Protein AF-A0A2M9N6S7-F1 (afdb_monomer)

Secondary structure (DSSP, 8-state):
-EETTEEBSS-HHHHHHHHHT--EEEEEEETTSEETTEEPP-TT--TT-EEEEEEETTEEEEESS-TTSSS-PPB-TTTHHHHHHHHHHHHHHHHHHHHHBPPHHHHHHHHHHHHHHHHHHHHHHHHHHHHHHHHHHHHHHHHHHTT--

Mean predicted aligned error: 9.8 Å

Nearest PDB structures (foldseek):
  3htx-assembly2_D  TM=2.808E-01  e=4.257E-01  Arabidopsis thaliana
  3htx-assembly1_A  TM=2.742E-01  e=2.782E+00  Arabidopsis thaliana
  5g25-assembly1_A  TM=3.037E-01  e=4.050E+00  Thermus thermophilus HB8

Radius of gyration: 32.48 Å; Cα contacts (8 Å, |Δi|>4): 143; chains: 1; bounding box: 64×30×97 Å

Foldseek 3Di:
DDDPRFDWQDDPVVLVVVLVPKDKDKDKAQLVDDDPNDRDDQPQPDNQAIWMWIDTHPDIDIGNAQPPDPDRHGDGPVCVVVSRVVVNVVVSVVVRCVVITDDVVNVVVVVVVVVVVVVVVVVVVVVVVVVVVVVVVVVVVVCVVVVVD

Structure (mmCIF, N/CA/C/O backbone):
data_AF-A0A2M9N6S7-F1
#
_entry.id   AF-A0A2M9N6S7-F1
#
loop_
_atom_site.group_PDB
_atom_site.id
_atom_site.type_symbol
_atom_site.label_atom_id
_atom_site.label_alt_id
_atom_site.label_comp_id
_atom_site.label_asym_id
_atom_site.label_entity_id
_atom_site.label_seq_id
_atom_site.pdbx_PDB_ins_code
_atom_site.Cartn_x
_atom_site.Cartn_y
_atom_site.Cartn_z
_atom_site.occupancy
_atom_site.B_iso_or_equiv
_atom_site.auth_seq_id
_atom_site.auth_comp_id
_atom_site.auth_asym_id
_atom_site.auth_atom_id
_atom_site.pdbx_PDB_model_num
ATOM 1 N N . MET A 1 1 ? -1.965 -3.054 16.769 1.00 86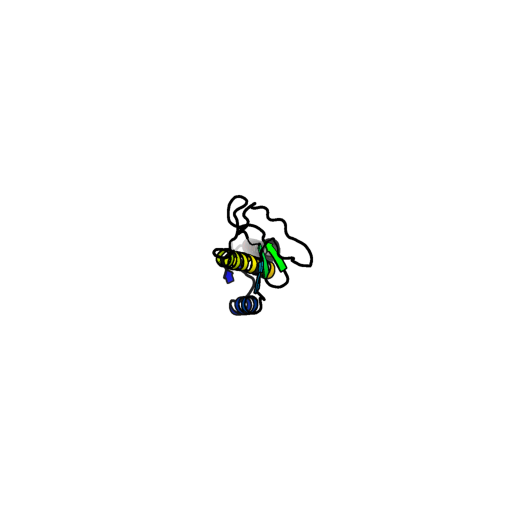.56 1 MET A N 1
ATOM 2 C CA . MET A 1 1 ? -0.508 -2.752 16.783 1.00 86.56 1 MET A CA 1
ATOM 3 C C . MET A 1 1 ? -0.254 -1.442 16.043 1.00 86.56 1 MET A C 1
ATOM 5 O O . MET A 1 1 ? -1.148 -1.017 15.325 1.00 86.56 1 MET A O 1
ATOM 9 N N . GLU A 1 2 ? 0.910 -0.803 16.180 1.00 88.00 2 GLU A N 1
ATOM 10 C CA . GLU A 1 2 ? 1.254 0.394 15.390 1.00 88.00 2 GLU A CA 1
ATOM 11 C C . GLU A 1 2 ? 2.227 0.031 14.258 1.00 88.00 2 GLU A C 1
ATOM 13 O O . GLU A 1 2 ? 3.223 -0.650 14.489 1.00 88.00 2 GLU A O 1
ATOM 18 N N . TYR A 1 3 ? 1.946 0.487 13.036 1.00 88.44 3 TYR A N 1
ATOM 19 C CA . TYR A 1 3 ? 2.795 0.295 11.861 1.00 88.44 3 TYR A CA 1
ATOM 20 C C . TYR A 1 3 ? 2.922 1.612 11.094 1.00 88.44 3 TYR A C 1
ATOM 22 O O . TYR A 1 3 ? 1.920 2.179 10.656 1.00 88.44 3 TYR A O 1
ATOM 30 N N . LYS A 1 4 ? 4.156 2.120 10.957 1.00 88.12 4 LYS A N 1
ATOM 31 C CA . LYS A 1 4 ? 4.480 3.383 10.258 1.00 88.12 4 LYS A CA 1
ATOM 32 C C . LYS A 1 4 ? 3.550 4.553 10.649 1.00 88.12 4 LYS A C 1
ATOM 34 O O . LYS A 1 4 ? 3.099 5.318 9.799 1.00 88.12 4 LYS A O 1
ATOM 39 N N . GLY A 1 5 ? 3.259 4.690 11.947 1.00 85.88 5 GLY A N 1
ATOM 40 C CA . GLY A 1 5 ? 2.434 5.775 12.491 1.00 85.88 5 GLY A CA 1
ATOM 41 C C . GLY A 1 5 ? 0.920 5.590 12.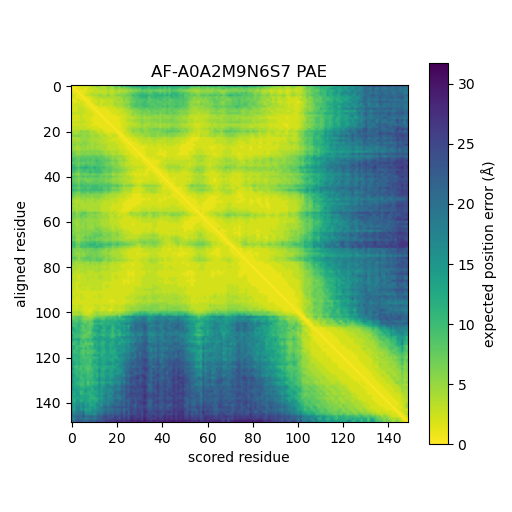341 1.00 85.88 5 GLY A C 1
ATOM 42 O O . GLY A 1 5 ? 0.177 6.556 12.514 1.00 85.88 5 GLY A O 1
ATOM 43 N N . ARG A 1 6 ? 0.440 4.386 11.993 1.00 85.62 6 ARG A N 1
ATOM 44 C CA . ARG A 1 6 ? -0.992 4.049 11.941 1.00 85.62 6 ARG A CA 1
ATOM 45 C C . ARG A 1 6 ? -1.311 2.832 12.795 1.00 85.62 6 ARG A C 1
ATOM 47 O O . ARG A 1 6 ? -0.535 1.880 12.852 1.00 85.62 6 ARG A O 1
ATOM 54 N N . GLU A 1 7 ? -2.478 2.857 13.427 1.00 88.88 7 GLU A N 1
ATOM 55 C CA . GLU A 1 7 ? -2.983 1.719 14.188 1.00 88.88 7 GLU A CA 1
ATOM 56 C C . GLU A 1 7 ? -3.590 0.669 13.245 1.00 88.88 7 GLU A C 1
ATOM 58 O O . GLU A 1 7 ? -4.419 0.987 12.387 1.00 88.88 7 GLU A O 1
ATOM 63 N N . LEU A 1 8 ? -3.152 -0.582 13.402 1.00 90.81 8 LEU A N 1
ATOM 64 C CA . LEU A 1 8 ? -3.612 -1.745 12.647 1.00 90.81 8 LEU A CA 1
ATOM 65 C C . LEU A 1 8 ? -4.393 -2.727 13.530 1.00 90.81 8 LEU A C 1
ATOM 67 O O . LEU A 1 8 ? -3.996 -3.007 14.671 1.00 90.81 8 LEU A O 1
ATOM 71 N N . ILE A 1 9 ? -5.444 -3.311 12.951 1.00 90.62 9 ILE A N 1
ATOM 72 C CA . ILE A 1 9 ? -6.315 -4.352 13.513 1.00 90.62 9 ILE A CA 1
ATOM 73 C C . ILE A 1 9 ? -5.783 -5.748 13.135 1.00 90.62 9 ILE A C 1
ATOM 75 O O . ILE A 1 9 ? -6.454 -6.537 12.473 1.00 90.62 9 ILE A O 1
ATOM 79 N N . CYS A 1 10 ? -4.545 -6.047 13.519 1.00 90.06 10 CYS A N 1
ATOM 80 C CA . CYS A 1 10 ? -3.939 -7.375 13.381 1.00 90.06 10 CYS A CA 1
ATOM 81 C C . CYS A 1 10 ? -2.826 -7.573 14.419 1.00 90.06 10 CYS A C 1
ATOM 83 O O . CYS A 1 10 ? -2.386 -6.606 15.061 1.00 90.06 10 CYS A O 1
ATOM 85 N N . THR A 1 11 ? -2.375 -8.818 14.592 1.00 92.31 11 THR A N 1
ATOM 86 C CA . THR A 1 11 ? -1.136 -9.124 15.328 1.00 92.31 11 THR A CA 1
ATOM 87 C C . THR A 1 11 ? 0.100 -8.957 14.438 1.00 92.31 11 THR A C 1
ATOM 89 O O . THR A 1 11 ? -0.006 -8.826 13.216 1.00 92.31 11 THR A O 1
ATOM 92 N N . GLU A 1 12 ? 1.289 -8.958 15.048 1.00 91.50 12 GLU A N 1
ATOM 93 C CA . GLU A 1 12 ? 2.557 -8.897 14.307 1.00 91.50 12 GLU A CA 1
ATOM 94 C C . GLU A 1 12 ? 2.750 -10.138 13.425 1.00 91.50 12 GLU A C 1
ATOM 96 O O . GLU A 1 12 ? 3.190 -10.024 12.282 1.00 91.50 12 GLU A O 1
ATOM 101 N N . GLU A 1 13 ? 2.360 -11.318 13.913 1.00 93.06 13 GLU A N 1
ATOM 102 C CA . GLU A 1 13 ? 2.450 -12.567 13.157 1.00 93.06 13 GLU A CA 1
ATOM 103 C C . GLU A 1 13 ? 1.507 -12.573 11.950 1.00 93.06 13 GLU A C 1
ATOM 105 O O . GLU A 1 13 ? 1.895 -13.021 10.872 1.00 93.06 13 GLU A O 1
ATOM 110 N N . GLU A 1 14 ? 0.284 -12.059 12.105 1.00 91.56 14 GLU A N 1
ATOM 111 C CA . GLU A 1 14 ? -0.682 -11.935 11.007 1.00 91.56 14 GLU A CA 1
ATOM 112 C C . GLU A 1 14 ? -0.198 -10.954 9.935 1.00 91.56 14 GLU A C 1
ATOM 114 O O . GLU A 1 14 ? -0.339 -11.221 8.738 1.00 91.56 14 GLU A O 1
ATOM 119 N N . LEU A 1 15 ? 0.404 -9.837 10.356 1.00 92.62 15 LEU A N 1
ATOM 120 C CA . LEU A 1 15 ? 0.998 -8.869 9.441 1.00 92.62 15 LEU A CA 1
ATOM 121 C C . LEU A 1 15 ? 2.164 -9.490 8.668 1.00 92.62 15 LEU A C 1
ATOM 123 O O . LEU A 1 15 ? 2.222 -9.361 7.446 1.00 92.62 15 LEU A O 1
ATOM 127 N N . GLN A 1 16 ? 3.062 -10.197 9.357 1.00 92.31 16 GLN A N 1
ATOM 128 C CA . GLN A 1 16 ? 4.208 -10.839 8.719 1.00 92.31 16 GLN A CA 1
ATOM 129 C C . GLN A 1 16 ? 3.762 -11.907 7.717 1.00 92.31 16 GLN A C 1
ATOM 131 O O . GLN A 1 16 ? 4.218 -11.903 6.579 1.00 92.31 16 GLN A O 1
ATOM 136 N N . GLN A 1 17 ? 2.807 -12.764 8.091 1.00 93.62 17 GLN A N 1
ATOM 137 C CA . GLN A 1 17 ? 2.239 -13.761 7.176 1.00 93.62 17 GLN A CA 1
ATOM 138 C C . GLN A 1 17 ? 1.600 -13.118 5.942 1.00 93.62 17 GLN A C 1
ATOM 140 O O . GLN A 1 17 ? 1.672 -13.673 4.845 1.00 93.62 17 GLN A O 1
ATOM 145 N N . PHE A 1 18 ? 0.964 -11.957 6.109 1.00 92.50 18 PHE A N 1
ATOM 146 C CA . PHE A 1 18 ? 0.381 -11.229 4.993 1.00 92.50 18 PHE A CA 1
ATOM 147 C C . PHE A 1 18 ? 1.441 -10.672 4.039 1.00 92.50 18 PHE A C 1
ATOM 149 O O . PHE A 1 18 ? 1.284 -10.812 2.827 1.00 92.50 18 PHE A O 1
ATOM 156 N N . ILE A 1 19 ? 2.507 -10.077 4.578 1.00 90.94 19 ILE A N 1
ATOM 157 C CA . ILE A 1 19 ? 3.630 -9.552 3.792 1.00 90.94 19 ILE A CA 1
ATOM 158 C C . ILE A 1 19 ? 4.352 -10.693 3.066 1.00 90.94 19 ILE A C 1
ATOM 160 O O . ILE A 1 19 ? 4.572 -10.601 1.862 1.00 90.94 19 ILE A O 1
ATOM 164 N N . ASP A 1 20 ? 4.642 -11.795 3.759 1.00 90.38 20 ASP A N 1
ATOM 165 C CA . ASP A 1 20 ? 5.323 -12.964 3.184 1.00 90.38 20 ASP A CA 1
ATOM 166 C C . ASP A 1 20 ? 4.483 -13.654 2.097 1.00 90.38 20 ASP A C 1
ATOM 168 O O . ASP A 1 20 ? 5.018 -14.244 1.158 1.00 90.38 20 ASP A O 1
ATOM 172 N N . GLY A 1 21 ? 3.154 -13.588 2.214 1.00 89.62 21 GLY A N 1
ATOM 173 C CA . GLY A 1 21 ? 2.221 -14.091 1.208 1.00 89.62 21 GLY A CA 1
ATOM 174 C C . GLY A 1 21 ? 2.022 -13.154 0.012 1.00 89.62 21 GLY A C 1
ATOM 175 O O . GLY A 1 21 ? 1.386 -13.546 -0.971 1.00 89.62 21 GLY A O 1
ATOM 176 N N . LEU A 1 22 ? 2.531 -11.922 0.073 1.00 91.62 22 LEU A N 1
ATOM 177 C CA . LEU A 1 22 ? 2.336 -10.926 -0.968 1.00 91.62 22 LEU A CA 1
ATOM 178 C C . LEU A 1 22 ? 3.247 -11.231 -2.162 1.00 91.62 22 LEU A C 1
ATOM 180 O O . LEU A 1 22 ? 4.472 -11.206 -2.074 1.00 91.62 22 LEU A O 1
ATOM 184 N N . THR A 1 23 ? 2.652 -11.510 -3.319 1.00 92.50 23 THR A N 1
ATOM 185 C CA . THR A 1 23 ? 3.435 -11.722 -4.540 1.00 92.50 23 THR A CA 1
ATOM 186 C C . THR A 1 23 ? 3.899 -10.376 -5.090 1.00 92.50 23 THR A C 1
ATOM 188 O O . THR A 1 23 ? 3.069 -9.566 -5.503 1.00 92.50 23 THR A O 1
ATOM 191 N N . ILE A 1 24 ? 5.213 -10.151 -5.129 1.00 92.75 24 ILE A N 1
ATOM 192 C CA . ILE A 1 24 ? 5.826 -8.982 -5.768 1.00 92.75 24 ILE A CA 1
ATOM 193 C C . ILE A 1 24 ? 6.598 -9.457 -6.998 1.00 92.75 24 ILE A C 1
ATOM 195 O O . ILE A 1 24 ? 7.515 -10.269 -6.895 1.00 92.75 24 ILE A O 1
ATOM 199 N N . MET A 1 25 ? 6.218 -8.968 -8.175 1.00 94.81 25 MET A N 1
ATOM 200 C CA . MET A 1 25 ? 6.906 -9.264 -9.434 1.00 94.81 25 MET A CA 1
ATOM 201 C C . MET A 1 25 ? 7.182 -7.975 -10.181 1.00 94.81 25 MET A C 1
ATOM 203 O O . MET A 1 25 ? 6.335 -7.089 -10.227 1.00 94.81 25 MET A O 1
ATOM 207 N N . HIS A 1 26 ? 8.337 -7.878 -10.826 1.00 95.62 26 HIS A N 1
ATOM 208 C CA . HIS A 1 26 ? 8.651 -6.723 -11.648 1.00 95.62 26 HIS A CA 1
ATOM 209 C C . HIS A 1 26 ? 9.375 -7.125 -12.926 1.00 95.62 26 HIS A C 1
ATOM 211 O O . HIS A 1 26 ? 10.075 -8.136 -12.985 1.00 95.62 26 HIS A O 1
ATOM 217 N N . GLN A 1 27 ? 9.218 -6.306 -13.960 1.00 95.50 27 GLN A N 1
ATOM 218 C CA . GLN A 1 27 ? 9.939 -6.467 -15.212 1.00 95.50 27 GLN A CA 1
ATOM 219 C C . GLN A 1 27 ? 10.229 -5.110 -15.844 1.00 95.50 27 GLN A C 1
ATOM 221 O O . GLN A 1 27 ? 9.359 -4.243 -15.906 1.00 95.50 27 GLN A O 1
ATOM 226 N N . VAL A 1 28 ? 11.461 -4.940 -16.321 1.00 96.38 28 VAL A N 1
ATOM 227 C CA . VAL A 1 28 ? 11.938 -3.721 -16.983 1.00 96.38 28 VAL A CA 1
ATOM 228 C C . VAL A 1 28 ? 11.956 -3.945 -18.489 1.00 96.38 28 VAL A C 1
ATOM 230 O O . VAL A 1 28 ? 12.387 -4.995 -18.963 1.00 96.38 28 VAL A O 1
ATOM 233 N N . TYR A 1 29 ? 11.505 -2.947 -19.237 1.00 96.25 29 TYR A N 1
ATOM 234 C CA . TYR A 1 29 ? 11.343 -2.995 -20.682 1.00 96.25 29 TYR A CA 1
ATOM 235 C C . TYR A 1 29 ? 11.937 -1.756 -21.344 1.00 96.25 29 TYR A C 1
ATOM 237 O O . TYR A 1 29 ? 11.997 -0.669 -20.757 1.00 96.25 29 TYR A O 1
ATOM 245 N N . LYS A 1 30 ? 12.329 -1.893 -22.610 1.00 96.56 30 LYS A N 1
ATOM 246 C CA . LYS A 1 30 ? 12.592 -0.745 -23.482 1.00 96.56 30 LYS A CA 1
ATOM 247 C C . LYS A 1 30 ? 11.277 -0.250 -24.065 1.00 96.56 30 LYS A C 1
ATOM 249 O O . LYS A 1 30 ? 10.395 -1.044 -24.356 1.00 96.56 30 LYS A O 1
ATOM 254 N N . PHE A 1 31 ? 11.171 1.043 -24.367 1.00 95.94 31 PHE A N 1
ATOM 255 C CA . PHE A 1 31 ? 10.000 1.580 -25.084 1.00 95.94 31 PHE A CA 1
ATOM 256 C C . PHE A 1 31 ? 9.841 1.052 -26.522 1.00 95.94 31 PHE A C 1
ATOM 258 O O . PHE A 1 31 ? 8.797 1.235 -27.142 1.00 95.94 31 PHE A O 1
ATOM 265 N N . THR A 1 32 ? 10.861 0.378 -27.055 1.00 94.81 32 THR A N 1
ATOM 266 C CA . THR A 1 32 ? 10.786 -0.383 -28.309 1.00 94.81 32 THR A CA 1
ATOM 267 C C . THR A 1 32 ? 10.137 -1.756 -28.146 1.00 94.81 32 THR A C 1
ATOM 269 O O . THR A 1 32 ? 9.809 -2.388 -29.148 1.00 94.81 32 THR A O 1
ATOM 272 N N . ASP A 1 33 ? 9.970 -2.238 -26.915 1.00 94.31 33 ASP A N 1
ATOM 273 C CA . ASP A 1 33 ? 9.353 -3.524 -26.623 1.00 94.31 33 ASP A CA 1
ATOM 274 C C . ASP A 1 33 ? 7.834 -3.357 -26.506 1.00 94.31 33 ASP A C 1
ATOM 276 O O . ASP A 1 33 ? 7.314 -2.284 -26.190 1.00 94.31 33 ASP A O 1
ATOM 280 N N . LYS A 1 34 ? 7.098 -4.435 -26.790 1.00 91.94 34 LYS A N 1
ATOM 281 C CA . LYS A 1 34 ? 5.645 -4.457 -26.611 1.00 91.94 34 LYS A CA 1
ATOM 282 C C . LYS A 1 34 ? 5.297 -5.003 -25.237 1.00 91.94 34 LYS A C 1
ATOM 284 O O . LYS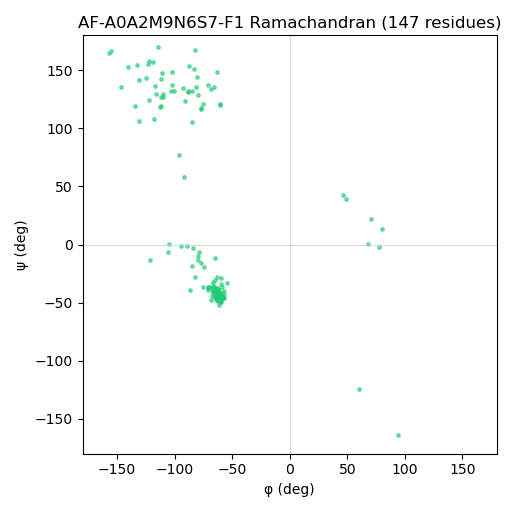 A 1 34 ? 5.761 -6.078 -24.869 1.00 91.94 34 LYS A O 1
ATOM 289 N N . PHE A 1 35 ? 4.371 -4.339 -24.558 1.00 92.31 35 PHE A N 1
ATOM 290 C CA . PHE A 1 35 ? 3.680 -4.879 -23.394 1.00 92.31 35 PHE A CA 1
ATOM 291 C C . PHE A 1 35 ? 2.221 -5.150 -23.760 1.00 92.31 35 PHE A C 1
ATOM 293 O O . PHE A 1 35 ? 1.548 -4.289 -24.325 1.00 92.31 35 PHE A O 1
ATOM 300 N N . ASN A 1 36 ? 1.740 -6.374 -23.520 1.00 91.12 36 ASN A N 1
ATOM 301 C CA . ASN A 1 36 ? 0.401 -6.821 -23.931 1.00 91.12 36 ASN A CA 1
ATOM 302 C C . ASN A 1 36 ? 0.067 -6.514 -25.407 1.00 91.12 36 ASN A C 1
ATOM 304 O O . ASN A 1 36 ? -1.044 -6.126 -25.758 1.00 91.12 36 ASN A O 1
ATOM 308 N N . GLY A 1 37 ? 1.060 -6.669 -26.289 1.00 92.69 37 GLY A N 1
ATOM 309 C CA . GLY A 1 37 ? 0.917 -6.439 -27.730 1.00 92.69 37 GLY A CA 1
ATOM 310 C C . GLY A 1 37 ? 0.924 -4.968 -28.167 1.00 92.69 37 GLY A C 1
ATOM 311 O O . GLY A 1 37 ? 0.895 -4.712 -29.374 1.00 92.69 37 GLY A O 1
ATOM 312 N N . GLN A 1 38 ? 1.019 -4.018 -27.234 1.00 93.69 38 GLN A N 1
ATOM 313 C CA . GLN A 1 38 ? 1.022 -2.581 -27.503 1.00 93.69 38 GLN A CA 1
ATOM 314 C C . GLN A 1 38 ? 2.391 -1.954 -27.230 1.00 93.69 38 GLN A C 1
ATOM 316 O O . GLN A 1 38 ? 3.126 -2.394 -26.349 1.00 93.69 38 GLN A O 1
ATOM 321 N N . PHE A 1 39 ? 2.728 -0.919 -27.999 1.00 93.62 39 PHE A N 1
ATOM 322 C CA . PHE A 1 39 ? 3.886 -0.079 -27.711 1.00 93.62 39 PHE A CA 1
ATOM 323 C C . PHE A 1 39 ? 3.517 0.950 -26.654 1.00 93.62 39 PHE A C 1
ATOM 325 O O . PHE A 1 39 ? 2.469 1.592 -26.743 1.00 93.62 39 PHE A O 1
ATOM 332 N N . ILE A 1 40 ? 4.405 1.132 -25.688 1.00 94.88 40 ILE A N 1
ATOM 333 C CA . ILE A 1 40 ? 4.267 2.175 -24.681 1.00 94.88 40 ILE A CA 1
ATOM 334 C C . ILE A 1 40 ? 4.930 3.442 -25.221 1.00 94.88 40 ILE A C 1
ATOM 336 O O . ILE A 1 40 ? 6.046 3.401 -25.738 1.00 94.88 40 ILE A O 1
ATOM 340 N N . HIS A 1 41 ? 4.239 4.577 -25.132 1.00 93.88 41 HIS A N 1
ATOM 341 C CA . HIS A 1 41 ? 4.820 5.861 -25.512 1.00 93.88 41 HIS A CA 1
ATOM 342 C C . HIS A 1 41 ? 5.917 6.253 -24.516 1.00 93.88 41 HIS A C 1
ATOM 344 O O . HIS A 1 41 ? 5.691 6.173 -23.312 1.00 93.88 41 HIS A O 1
ATOM 350 N N . ASN A 1 42 ? 7.076 6.697 -25.013 1.00 95.12 42 ASN A N 1
ATOM 351 C CA . ASN A 1 42 ? 8.152 7.236 -24.183 1.00 95.12 42 ASN A CA 1
ATOM 352 C C . ASN A 1 42 ? 7.909 8.728 -23.904 1.00 95.12 42 ASN A C 1
ATOM 354 O O . ASN A 1 42 ? 8.160 9.545 -24.793 1.00 95.12 42 ASN A O 1
ATOM 358 N N . PRO A 1 43 ? 7.482 9.108 -22.687 1.00 93.62 43 PRO A N 1
ATOM 359 C CA . PRO A 1 43 ? 7.165 10.499 -22.392 1.00 93.62 43 PRO A CA 1
ATOM 360 C C . PRO A 1 43 ? 8.422 11.356 -22.175 1.00 93.62 43 PRO A C 1
ATOM 362 O O . PRO A 1 43 ? 8.339 12.579 -22.197 1.00 93.62 43 PRO A O 1
ATOM 365 N N . THR A 1 44 ? 9.586 10.736 -21.949 1.00 92.38 44 THR A N 1
ATOM 366 C CA . THR A 1 44 ? 10.822 11.428 -21.542 1.00 92.38 44 THR A CA 1
ATOM 367 C C . THR A 1 44 ? 11.614 11.975 -22.731 1.00 92.38 44 THR A C 1
ATOM 369 O O . THR A 1 44 ? 12.502 12.805 -22.556 1.00 92.38 44 THR A O 1
ATOM 372 N N . GLY A 1 45 ? 1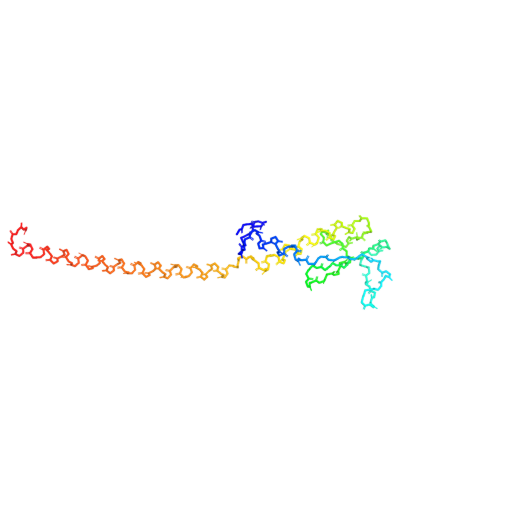1.352 11.463 -23.940 1.00 89.88 45 GLY A N 1
ATOM 373 C CA . GLY A 1 45 ? 12.145 11.749 -25.140 1.00 89.88 45 GLY A CA 1
ATOM 374 C C . GLY A 1 45 ? 13.569 11.172 -25.130 1.00 89.88 45 GLY A C 1
ATOM 375 O O . GLY A 1 45 ? 14.296 11.357 -26.100 1.00 89.88 45 GLY A O 1
ATOM 376 N N . ASN A 1 46 ? 13.982 10.466 -24.071 1.00 92.81 46 ASN A N 1
ATOM 377 C CA . ASN A 1 46 ? 15.312 9.871 -23.955 1.00 92.81 46 ASN A CA 1
ATOM 378 C C . ASN A 1 46 ? 15.314 8.435 -24.505 1.00 92.81 46 ASN A C 1
ATOM 380 O O . ASN A 1 46 ? 14.565 7.586 -24.024 1.00 92.81 46 ASN A O 1
ATOM 384 N N . GLU A 1 47 ? 16.173 8.139 -25.481 1.00 92.81 47 GLU A N 1
ATOM 385 C CA . GLU A 1 47 ? 16.278 6.811 -26.113 1.00 92.81 47 GLU A CA 1
ATOM 386 C C . GLU A 1 47 ? 16.717 5.700 -25.144 1.00 92.81 47 GLU A C 1
ATOM 388 O O . GLU A 1 47 ? 16.340 4.538 -25.308 1.00 92.81 47 GLU A O 1
ATOM 393 N N . ASN A 1 48 ? 17.472 6.052 -24.102 1.00 94.12 48 ASN A N 1
ATOM 394 C CA . ASN A 1 48 ? 17.915 5.112 -23.073 1.00 94.12 48 ASN A CA 1
ATOM 395 C C . ASN A 1 48 ? 16.869 4.888 -21.979 1.00 94.12 48 ASN A C 1
ATOM 397 O O . ASN A 1 48 ? 17.091 4.057 -21.095 1.00 94.12 48 ASN A O 1
ATOM 401 N N . ALA A 1 49 ? 15.737 5.594 -22.035 1.00 96.31 49 ALA A N 1
ATOM 402 C CA . ALA A 1 49 ? 14.680 5.411 -21.064 1.00 96.31 49 ALA A CA 1
ATOM 403 C C . ALA A 1 49 ? 14.102 3.989 -21.128 1.00 96.31 49 ALA A C 1
ATOM 405 O O . ALA A 1 49 ? 14.051 3.321 -22.170 1.00 96.31 49 ALA A O 1
ATOM 406 N N . ARG A 1 50 ? 13.667 3.528 -19.968 1.00 96.81 50 ARG A N 1
ATOM 407 C CA . ARG A 1 50 ? 12.987 2.269 -19.720 1.00 96.81 50 ARG A CA 1
ATOM 408 C C . ARG A 1 50 ? 11.640 2.575 -19.083 1.00 96.81 50 ARG A C 1
ATOM 410 O O . ARG A 1 50 ? 11.451 3.628 -18.477 1.00 96.81 50 ARG A O 1
ATOM 417 N N . TYR A 1 51 ? 10.723 1.632 -19.202 1.00 96.81 51 TYR A N 1
ATOM 418 C CA . TYR A 1 51 ? 9.560 1.564 -18.329 1.00 96.81 51 TYR A CA 1
ATOM 419 C C . TYR A 1 51 ? 9.612 0.246 -17.575 1.00 96.81 51 TYR A C 1
ATOM 421 O O . TYR A 1 51 ? 10.245 -0.713 -18.026 1.00 96.81 51 TYR A O 1
ATOM 429 N N . TYR A 1 52 ? 8.942 0.185 -16.434 1.00 97.06 52 TYR A N 1
ATOM 430 C CA . TYR A 1 52 ? 8.773 -1.071 -15.726 1.00 97.06 52 TYR A CA 1
ATOM 431 C C . TYR A 1 52 ? 7.304 -1.381 -15.505 1.00 97.06 52 TYR A C 1
ATOM 433 O O . TYR A 1 52 ? 6.442 -0.499 -15.486 1.00 97.06 52 TYR A O 1
ATOM 441 N N . VAL A 1 53 ? 7.042 -2.669 -15.348 1.00 96.62 53 VAL A N 1
ATOM 442 C CA . VAL A 1 53 ? 5.773 -3.192 -14.871 1.00 96.62 53 VAL A CA 1
ATOM 443 C C . VAL A 1 53 ? 6.035 -3.798 -13.506 1.00 96.62 53 VAL A C 1
ATOM 445 O O . VAL A 1 53 ? 6.954 -4.602 -13.367 1.00 96.62 53 VAL A O 1
ATOM 448 N N . LEU A 1 54 ? 5.259 -3.383 -12.515 1.00 96.44 54 LEU A N 1
ATOM 449 C CA . LEU A 1 54 ? 5.349 -3.836 -11.134 1.00 96.44 54 LEU A CA 1
ATOM 450 C C . LEU A 1 54 ? 3.996 -4.414 -10.732 1.00 96.44 54 LEU A C 1
ATOM 452 O O . LEU A 1 54 ? 2.970 -3.752 -10.852 1.00 96.44 54 LEU A O 1
ATOM 456 N N . GLN A 1 55 ? 3.992 -5.653 -10.269 1.00 95.19 55 GLN A N 1
ATOM 457 C CA . GLN A 1 55 ? 2.838 -6.311 -9.691 1.00 95.19 55 GLN A CA 1
ATOM 458 C C . GLN A 1 55 ? 3.058 -6.490 -8.193 1.00 95.19 55 GLN A C 1
ATOM 460 O O . GLN A 1 55 ? 4.089 -7.016 -7.785 1.00 95.19 55 GLN A O 1
ATOM 465 N N . VAL A 1 56 ? 2.076 -6.065 -7.403 1.00 93.19 56 VAL A N 1
ATOM 466 C CA . VAL A 1 56 ? 2.052 -6.183 -5.942 1.00 93.19 56 VAL A CA 1
ATOM 467 C C . VAL A 1 56 ? 0.695 -6.772 -5.563 1.00 93.19 56 VAL A C 1
ATOM 469 O O . VAL A 1 56 ? -0.344 -6.122 -5.709 1.00 93.19 56 VAL A O 1
ATOM 472 N N . GLY A 1 57 ? 0.691 -8.046 -5.165 1.00 89.69 57 GLY A N 1
ATOM 473 C CA . GLY A 1 57 ? -0.528 -8.842 -5.022 1.00 89.69 57 GLY A CA 1
ATOM 474 C C . GLY A 1 57 ? -1.287 -8.955 -6.352 1.00 89.69 57 GLY A C 1
ATOM 475 O O . GLY A 1 57 ? -0.728 -9.360 -7.374 1.00 89.69 57 GLY A O 1
ATOM 476 N N . ASP A 1 58 ? -2.556 -8.550 -6.349 1.00 87.56 58 ASP A N 1
ATOM 477 C CA . ASP A 1 58 ? -3.433 -8.597 -7.530 1.00 87.56 58 ASP A CA 1
ATOM 478 C C . ASP A 1 58 ? -3.379 -7.322 -8.391 1.00 87.56 58 ASP A C 1
ATOM 480 O O . ASP A 1 58 ? -4.072 -7.218 -9.405 1.00 87.56 58 ASP A O 1
ATOM 484 N N . ARG A 1 59 ? -2.586 -6.318 -7.995 1.00 88.81 59 ARG A N 1
AT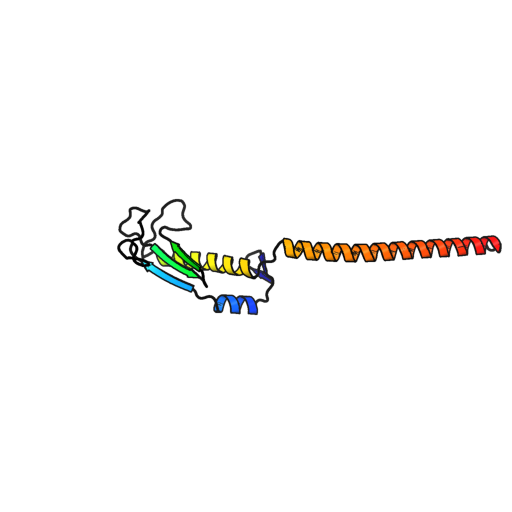OM 485 C CA . ARG A 1 59 ? -2.503 -5.031 -8.697 1.00 88.81 59 ARG A CA 1
ATOM 486 C C . ARG A 1 59 ? -1.266 -4.978 -9.576 1.00 88.81 59 ARG A C 1
ATOM 488 O O . ARG A 1 59 ? -0.167 -5.262 -9.112 1.00 88.81 59 ARG A O 1
ATOM 495 N N . THR A 1 60 ? -1.439 -4.551 -10.823 1.00 92.56 60 THR A N 1
ATOM 496 C CA . THR A 1 60 ? -0.346 -4.347 -11.782 1.00 92.56 60 THR A CA 1
ATOM 497 C C . THR A 1 60 ? -0.254 -2.877 -12.167 1.00 92.56 60 THR A C 1
ATOM 499 O O . THR A 1 60 ? -1.237 -2.272 -12.593 1.00 92.56 60 THR A O 1
ATOM 502 N N . PHE A 1 61 ? 0.946 -2.323 -12.068 1.00 93.94 61 PHE A N 1
ATOM 503 C CA . PHE A 1 61 ? 1.277 -0.940 -12.370 1.00 93.94 61 PHE A CA 1
ATOM 504 C C . PHE A 1 61 ? 2.263 -0.891 -13.528 1.00 93.94 61 PHE A C 1
ATOM 506 O O . PHE A 1 61 ? 3.221 -1.660 -13.569 1.00 93.94 61 PHE A O 1
ATOM 513 N N . LEU A 1 62 ? 2.036 0.028 -14.462 1.00 95.31 62 LEU A N 1
ATOM 514 C CA . LEU A 1 62 ? 2.962 0.332 -15.546 1.00 95.31 62 LEU A CA 1
ATOM 515 C C . LEU A 1 62 ? 3.498 1.741 -15.330 1.00 95.31 62 LEU A C 1
ATOM 517 O O . LEU A 1 62 ? 2.725 2.698 -15.351 1.00 95.31 62 LEU A O 1
ATOM 521 N N . GLN A 1 63 ? 4.812 1.859 -15.155 1.00 96.38 63 GLN A N 1
ATOM 522 C CA . GLN A 1 63 ? 5.457 3.118 -14.812 1.00 96.38 63 GLN A CA 1
ATOM 523 C C . GLN A 1 63 ? 6.440 3.551 -15.916 1.00 96.38 63 GLN A C 1
ATOM 525 O O . GLN A 1 63 ? 7.505 2.946 -16.063 1.00 96.38 63 GLN A O 1
ATOM 530 N N . PRO A 1 64 ? 6.106 4.592 -16.708 1.00 95.56 64 PRO A N 1
ATOM 531 C CA . PRO A 1 64 ? 6.918 5.027 -17.846 1.00 95.56 64 PRO A CA 1
ATOM 532 C C . PRO A 1 64 ? 7.918 6.156 -17.528 1.00 95.56 64 PRO A C 1
ATOM 534 O O . PRO A 1 64 ? 8.623 6.620 -18.418 1.00 95.56 64 PRO A O 1
ATOM 537 N N . HIS A 1 65 ? 7.960 6.655 -16.295 1.00 95.25 65 HIS A N 1
ATOM 538 C CA . HIS A 1 65 ? 8.898 7.687 -15.827 1.00 95.25 65 HIS A CA 1
ATOM 539 C C . HIS A 1 65 ? 9.041 7.597 -14.304 1.00 95.25 65 HIS A C 1
ATOM 541 O O . HIS A 1 65 ? 8.219 6.946 -13.663 1.00 95.25 65 HIS A O 1
ATOM 547 N N . ALA A 1 66 ? 10.057 8.219 -13.709 1.00 94.44 66 ALA A N 1
ATOM 548 C CA . ALA A 1 66 ? 10.299 8.114 -12.271 1.00 94.44 66 ALA A CA 1
ATOM 549 C C . ALA A 1 66 ? 9.093 8.659 -11.468 1.00 94.44 66 ALA A C 1
ATOM 551 O O . ALA A 1 66 ? 8.752 9.830 -11.631 1.00 94.44 66 ALA A O 1
ATOM 552 N N . PRO A 1 67 ? 8.430 7.842 -10.624 1.00 92.31 67 PRO A N 1
ATOM 553 C CA . PRO A 1 67 ? 7.190 8.239 -9.944 1.00 92.31 67 PRO A CA 1
ATOM 554 C C . PRO A 1 67 ? 7.403 9.220 -8.782 1.00 92.31 67 PRO A C 1
ATOM 556 O O . PRO A 1 67 ? 6.464 9.895 -8.372 1.00 92.31 67 PRO A O 1
ATOM 559 N N . PHE A 1 68 ? 8.623 9.300 -8.247 1.00 92.88 68 PHE A N 1
ATOM 560 C CA . PHE A 1 68 ? 8.942 10.088 -7.047 1.00 92.88 68 PHE A CA 1
ATOM 561 C C . PHE A 1 68 ? 9.683 11.388 -7.341 1.00 92.88 68 PHE A C 1
ATOM 563 O O . PHE A 1 68 ? 10.026 12.125 -6.420 1.00 92.88 68 PHE A O 1
ATOM 570 N N . GLU A 1 69 ? 9.942 11.652 -8.616 1.00 92.00 69 GLU A N 1
ATOM 571 C CA . GLU A 1 69 ? 10.635 12.846 -9.068 1.00 92.00 69 GLU A CA 1
ATOM 572 C C . GLU A 1 69 ? 9.635 13.851 -9.626 1.00 92.00 69 GLU A C 1
ATOM 574 O O . GLU A 1 69 ? 8.608 13.498 -10.209 1.00 92.00 69 GLU A O 1
ATOM 579 N N . MET A 1 70 ? 9.943 15.136 -9.477 1.00 90.81 70 MET A N 1
ATOM 580 C CA . MET A 1 70 ? 9.107 16.176 -10.059 1.00 90.81 70 MET A CA 1
ATOM 581 C C . MET A 1 70 ? 9.338 16.256 -11.573 1.00 90.81 70 MET A C 1
ATOM 583 O O . MET A 1 70 ? 10.440 16.551 -12.033 1.00 90.81 70 MET A O 1
ATOM 587 N N . GLY A 1 71 ? 8.271 16.063 -12.351 1.00 90.56 71 GLY A N 1
ATOM 588 C CA . GLY A 1 71 ? 8.304 16.134 -13.814 1.00 90.56 71 GLY A CA 1
ATOM 589 C C . GLY A 1 71 ? 8.516 14.774 -14.485 1.00 90.56 71 GLY A C 1
ATOM 590 O O . GLY A 1 71 ? 8.306 13.726 -13.887 1.00 90.56 71 GLY A O 1
ATOM 591 N N . ILE A 1 72 ? 8.893 14.784 -15.769 1.00 92.81 72 ILE A N 1
ATOM 592 C CA . ILE A 1 72 ? 9.059 13.561 -16.570 1.00 92.81 72 ILE A CA 1
ATOM 593 C C . ILE A 1 72 ? 10.535 13.149 -16.563 1.00 92.81 72 ILE A C 1
ATOM 595 O O . ILE A 1 72 ? 11.275 13.396 -17.517 1.00 92.81 72 ILE A O 1
ATOM 599 N N . VAL A 1 73 ? 10.970 12.548 -15.456 1.00 95.56 73 VAL A N 1
ATOM 600 C CA . VAL A 1 73 ? 12.352 12.080 -15.287 1.00 95.56 73 VAL A CA 1
ATOM 601 C C . VAL A 1 73 ? 12.497 10.648 -15.824 1.00 95.56 73 VAL A C 1
ATOM 603 O O . VAL A 1 73 ? 11.666 9.790 -15.512 1.00 95.56 73 VAL A O 1
ATOM 606 N N . PRO A 1 74 ? 13.516 10.359 -16.656 1.00 96.00 74 PRO A N 1
ATOM 607 C CA . PRO A 1 74 ? 13.688 9.037 -17.239 1.00 96.00 74 PRO A CA 1
ATOM 608 C C . PRO A 1 74 ? 14.125 7.999 -16.209 1.00 96.00 74 PRO A C 1
ATOM 610 O O . PRO A 1 74 ? 15.046 8.214 -15.423 1.00 96.00 74 PRO A O 1
ATOM 613 N N . ILE A 1 75 ? 13.503 6.827 -16.299 1.00 96.50 75 ILE A N 1
ATOM 614 C CA . ILE A 1 75 ? 14.019 5.607 -15.687 1.00 96.50 75 ILE A CA 1
ATOM 615 C C . ILE A 1 75 ? 15.019 5.004 -16.669 1.00 96.50 75 ILE A C 1
ATOM 617 O O . ILE A 1 75 ? 14.728 4.886 -17.856 1.00 96.50 75 ILE A O 1
ATOM 621 N N . THR A 1 76 ? 16.195 4.631 -16.200 1.00 95.88 76 THR A N 1
ATOM 622 C CA . THR A 1 76 ? 17.229 3.930 -16.956 1.00 95.88 76 THR A CA 1
ATOM 623 C C . THR A 1 76 ? 17.428 2.545 -16.362 1.00 95.88 76 THR A C 1
ATOM 625 O O . THR A 1 76 ? 16.9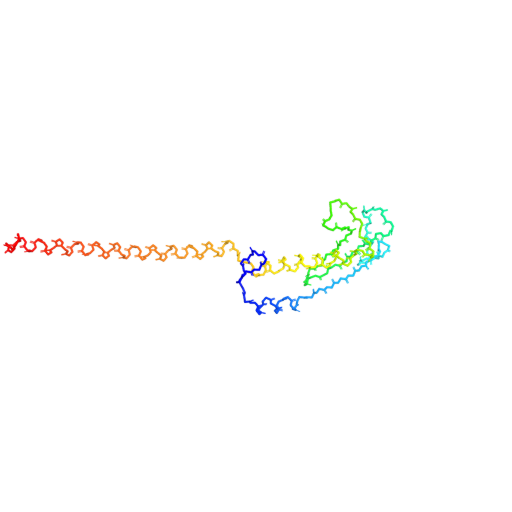26 2.218 -15.294 1.00 95.88 76 THR A O 1
ATOM 628 N N . GLU A 1 77 ? 18.176 1.702 -17.057 1.00 93.94 77 GLU A N 1
ATOM 629 C CA . GLU A 1 77 ? 18.528 0.369 -16.560 1.00 93.94 77 GLU A CA 1
ATOM 630 C C . GLU A 1 77 ? 19.310 0.418 -15.236 1.00 93.94 77 GLU A C 1
ATOM 632 O O . GLU A 1 77 ? 19.176 -0.476 -14.409 1.00 93.94 77 GLU A O 1
ATOM 637 N N . GLU A 1 78 ? 20.061 1.498 -15.014 1.00 94.56 78 GLU A N 1
ATOM 638 C CA . GLU A 1 78 ? 20.887 1.714 -13.824 1.00 94.56 78 GLU A CA 1
ATOM 639 C C . GLU A 1 78 ? 20.062 2.100 -12.589 1.00 94.56 78 GLU A C 1
ATOM 641 O O . GLU A 1 78 ? 20.395 1.674 -11.488 1.00 94.56 78 GLU A O 1
ATOM 646 N N . ASN A 1 79 ? 18.988 2.884 -12.759 1.00 94.81 79 ASN A N 1
ATOM 647 C CA . ASN A 1 79 ? 18.163 3.376 -11.644 1.00 94.81 79 ASN A CA 1
ATOM 648 C C . ASN A 1 79 ? 16.798 2.672 -11.515 1.00 94.81 79 ASN A C 1
ATOM 650 O O . ASN A 1 79 ? 16.072 2.910 -10.552 1.00 94.81 79 ASN A O 1
ATOM 654 N N . ALA A 1 80 ? 16.430 1.804 -12.466 1.00 94.88 80 ALA A N 1
ATOM 655 C CA . ALA A 1 80 ? 15.125 1.147 -12.475 1.00 94.88 80 ALA A CA 1
ATOM 656 C C . ALA A 1 80 ? 14.864 0.355 -11.196 1.00 94.88 80 ALA A C 1
ATOM 658 O O . ALA A 1 80 ? 13.762 0.434 -10.663 1.00 94.88 80 ALA A O 1
ATOM 659 N N . LEU A 1 81 ? 15.861 -0.389 -10.709 1.00 95.81 81 LEU A N 1
ATOM 660 C CA . LEU A 1 81 ? 15.692 -1.241 -9.535 1.00 95.81 81 LEU A CA 1
ATOM 661 C C . LEU A 1 81 ? 15.355 -0.420 -8.285 1.00 95.81 81 LEU A C 1
ATOM 663 O O . LEU A 1 81 ? 14.394 -0.748 -7.602 1.00 95.81 81 LEU A O 1
ATOM 667 N N . GLU A 1 82 ? 16.057 0.690 -8.054 1.00 96.19 82 GLU A N 1
ATOM 668 C CA . GLU A 1 82 ? 15.804 1.587 -6.919 1.00 96.19 82 GLU A CA 1
ATOM 669 C C . GLU A 1 82 ? 14.367 2.133 -6.941 1.00 96.19 82 GLU A C 1
ATOM 671 O O . GLU A 1 82 ? 13.653 2.093 -5.936 1.00 96.19 82 GLU A O 1
ATOM 676 N N . TYR A 1 83 ? 13.901 2.595 -8.107 1.00 96.19 83 TYR A N 1
ATOM 677 C CA . TYR A 1 83 ? 12.528 3.078 -8.247 1.00 96.19 83 TYR A CA 1
ATOM 678 C C . TYR A 1 83 ? 11.488 1.967 -8.086 1.00 96.19 83 TYR A C 1
ATOM 680 O O . TYR A 1 83 ? 10.405 2.235 -7.570 1.00 96.19 83 TYR A O 1
ATOM 688 N N . ILE A 1 84 ? 11.788 0.748 -8.537 1.00 96.56 84 ILE A N 1
ATOM 689 C CA . ILE A 1 84 ? 10.899 -0.409 -8.399 1.00 96.56 84 ILE A CA 1
ATOM 690 C C . ILE A 1 84 ? 10.781 -0.823 -6.937 1.00 96.56 84 ILE A C 1
ATOM 692 O O . ILE A 1 84 ? 9.662 -1.002 -6.473 1.00 96.56 84 ILE A O 1
ATOM 696 N N . GLU A 1 85 ? 11.898 -0.952 -6.221 1.00 95.38 85 GLU A N 1
ATOM 697 C CA . GLU A 1 85 ? 11.923 -1.353 -4.809 1.00 95.38 85 GLU A CA 1
ATOM 698 C C . GLU A 1 85 ? 11.144 -0.356 -3.955 1.00 95.38 85 GLU A C 1
ATOM 700 O O . GLU A 1 85 ? 10.207 -0.733 -3.254 1.00 95.38 85 GLU A O 1
ATOM 705 N N . ARG A 1 86 ? 11.423 0.941 -4.118 1.00 95.88 86 ARG A N 1
ATOM 706 C CA . ARG A 1 86 ? 10.688 1.980 -3.396 1.00 95.88 86 ARG A CA 1
ATOM 707 C C . ARG A 1 86 ? 9.194 1.989 -3.736 1.00 95.88 86 ARG A C 1
ATOM 709 O O . ARG A 1 86 ? 8.364 2.194 -2.855 1.00 95.88 86 ARG A O 1
ATOM 716 N N . HIS A 1 87 ? 8.829 1.764 -4.998 1.00 95.38 87 HIS A N 1
ATOM 717 C CA . HIS A 1 87 ? 7.420 1.692 -5.393 1.00 95.38 87 HIS A CA 1
ATOM 718 C C . HIS A 1 87 ? 6.736 0.430 -4.861 1.00 95.38 87 HIS A C 1
ATOM 720 O O . HIS A 1 87 ? 5.583 0.497 -4.444 1.00 95.38 87 HIS A O 1
ATOM 726 N N . ALA A 1 88 ? 7.439 -0.700 -4.814 1.00 94.88 88 ALA A N 1
ATOM 727 C CA . ALA A 1 88 ? 6.934 -1.926 -4.213 1.00 94.88 88 ALA A CA 1
ATOM 728 C C . ALA A 1 88 ? 6.675 -1.744 -2.712 1.00 94.88 88 ALA A C 1
ATOM 730 O O . ALA A 1 88 ? 5.626 -2.177 -2.235 1.00 94.88 88 ALA A O 1
ATOM 731 N N . ASP A 1 89 ? 7.560 -1.047 -1.996 1.00 93.94 89 ASP A N 1
ATOM 732 C CA . ASP A 1 89 ? 7.381 -0.722 -0.578 1.00 93.94 89 ASP A CA 1
ATOM 733 C C . ASP A 1 89 ? 6.153 0.169 -0.345 1.00 93.94 89 ASP A C 1
ATOM 735 O O . ASP A 1 89 ? 5.304 -0.154 0.487 1.00 93.94 89 ASP A O 1
ATOM 739 N N . GLU A 1 90 ? 6.004 1.255 -1.113 1.00 93.31 90 GLU A N 1
ATOM 740 C CA . GLU A 1 90 ? 4.850 2.159 -0.988 1.00 93.31 90 GLU A CA 1
ATOM 741 C C . GLU A 1 90 ? 3.521 1.451 -1.311 1.00 93.31 90 GLU A C 1
ATOM 743 O O . GLU A 1 90 ? 2.510 1.660 -0.633 1.00 93.31 90 GLU A O 1
ATOM 748 N N . LEU A 1 91 ? 3.512 0.570 -2.316 1.00 93.25 91 LEU A N 1
ATOM 749 C CA . LEU A 1 91 ? 2.333 -0.227 -2.661 1.00 93.25 91 LEU A CA 1
ATOM 750 C C . LEU A 1 91 ? 2.031 -1.300 -1.613 1.00 93.25 91 LEU A C 1
ATOM 752 O O . LEU A 1 91 ? 0.862 -1.551 -1.321 1.00 93.25 91 LEU A O 1
ATOM 756 N N . THR A 1 92 ? 3.058 -1.915 -1.029 1.00 92.62 92 THR A N 1
ATOM 757 C CA . THR A 1 92 ? 2.895 -2.884 0.059 1.00 92.62 92 THR A CA 1
ATOM 758 C C . THR A 1 92 ? 2.273 -2.208 1.276 1.00 92.62 92 THR A C 1
ATOM 760 O O . THR A 1 92 ? 1.274 -2.701 1.800 1.00 92.62 92 THR A O 1
ATOM 763 N N . ASP A 1 93 ? 2.774 -1.032 1.659 1.00 93.31 93 ASP A N 1
ATOM 764 C CA . ASP A 1 93 ? 2.193 -0.213 2.726 1.00 93.31 93 ASP A CA 1
ATOM 765 C C . ASP A 1 93 ? 0.729 0.128 2.445 1.00 93.31 93 ASP A C 1
ATOM 767 O O . ASP A 1 93 ? -0.130 -0.014 3.316 1.00 93.31 93 ASP A O 1
ATOM 771 N N . MET A 1 94 ? 0.423 0.551 1.215 1.00 90.62 94 MET A N 1
ATOM 772 C CA . MET A 1 94 ? -0.943 0.875 0.808 1.00 90.62 94 MET A CA 1
ATOM 773 C C . MET A 1 94 ? -1.878 -0.324 0.988 1.00 90.62 94 MET A C 1
ATOM 775 O O . MET A 1 94 ? -2.955 -0.181 1.565 1.00 90.62 94 MET A O 1
ATOM 779 N N . VAL A 1 95 ? -1.456 -1.508 0.545 1.00 91.31 95 VAL A N 1
ATOM 780 C CA . VAL A 1 95 ? -2.246 -2.739 0.657 1.00 91.31 95 VAL A CA 1
ATOM 781 C C . VAL A 1 95 ? -2.400 -3.180 2.121 1.00 91.31 95 VAL A C 1
ATOM 783 O O . VAL A 1 95 ? -3.483 -3.616 2.515 1.00 91.31 95 VAL A O 1
ATOM 786 N N . ILE A 1 96 ? -1.365 -3.017 2.954 1.00 91.69 96 ILE A N 1
ATOM 787 C CA . ILE A 1 96 ? -1.447 -3.247 4.406 1.00 91.69 96 ILE A CA 1
ATOM 788 C C . ILE A 1 96 ? -2.499 -2.327 5.025 1.00 91.69 96 ILE A C 1
ATOM 790 O O . ILE A 1 96 ? -3.368 -2.793 5.763 1.00 91.69 96 ILE A O 1
ATOM 794 N N . PHE A 1 97 ? -2.453 -1.028 4.722 1.00 91.69 97 PHE A N 1
ATOM 795 C CA . PHE A 1 97 ? -3.386 -0.068 5.301 1.00 91.69 97 PHE A CA 1
ATOM 796 C C . PHE A 1 97 ? -4.820 -0.292 4.836 1.00 91.69 97 PHE A C 1
ATOM 798 O O . PHE A 1 97 ? -5.733 -0.207 5.649 1.00 91.69 97 PHE A O 1
ATOM 805 N N . GLU A 1 98 ? -5.039 -0.618 3.566 1.00 88.25 98 GLU A N 1
ATOM 806 C CA . GLU A 1 98 ? -6.377 -0.952 3.071 1.00 88.25 98 GLU A CA 1
ATOM 807 C C . GLU A 1 98 ? -6.982 -2.162 3.791 1.00 88.25 98 GLU A C 1
ATOM 809 O O . GLU A 1 98 ? -8.193 -2.207 4.003 1.00 88.25 98 GLU A O 1
ATOM 814 N N . LYS A 1 99 ? -6.151 -3.137 4.173 1.00 89.06 99 LYS A N 1
ATOM 815 C CA . LYS A 1 99 ? -6.616 -4.371 4.806 1.00 89.06 99 LYS A CA 1
ATOM 816 C C . LYS A 1 99 ? -6.758 -4.267 6.322 1.00 89.06 99 LYS A C 1
ATOM 818 O O . LYS A 1 99 ? -7.683 -4.854 6.877 1.00 89.06 99 LYS A O 1
ATOM 823 N N . PHE A 1 100 ? -5.829 -3.584 6.985 1.00 91.31 100 PHE A N 1
ATOM 824 C CA . PHE A 1 100 ? -5.685 -3.652 8.438 1.00 91.31 100 PHE A CA 1
ATOM 825 C C . PHE A 1 100 ? -5.816 -2.309 9.154 1.00 91.31 100 PHE A C 1
ATOM 827 O O . PHE A 1 100 ? -5.927 -2.321 10.377 1.00 91.31 100 PHE A O 1
ATOM 834 N N . ALA A 1 101 ? -5.772 -1.161 8.469 1.00 88.75 101 ALA A N 1
ATOM 835 C CA . ALA A 1 101 ? -5.849 0.119 9.174 1.00 88.75 101 ALA A CA 1
ATOM 836 C C . ALA A 1 101 ? -7.220 0.302 9.832 1.00 88.75 101 ALA A C 1
ATOM 838 O O . ALA A 1 101 ? -8.254 0.064 9.206 1.00 88.75 101 ALA A O 1
ATOM 839 N N . VAL A 1 102 ? -7.211 0.774 11.082 1.00 83.69 102 VAL A N 1
ATOM 840 C CA . VAL A 1 102 ? -8.434 1.171 11.788 1.00 83.69 102 VAL A CA 1
ATOM 841 C C . VAL A 1 102 ? -9.105 2.300 11.016 1.00 83.69 102 VAL A C 1
ATOM 843 O O . VAL A 1 102 ? -8.504 3.363 10.827 1.00 83.69 102 VAL A O 1
ATOM 846 N N . GLN A 1 103 ? -10.352 2.095 10.592 1.00 78.12 103 GLN A N 1
ATOM 847 C CA . GLN A 1 103 ? -11.108 3.161 9.952 1.00 78.12 103 GLN A CA 1
ATOM 848 C C . GLN A 1 103 ? -11.701 4.099 11.018 1.00 78.12 103 GLN A C 1
ATOM 850 O O . GLN A 1 103 ? -12.099 3.654 12.105 1.00 78.12 103 GLN A O 1
ATOM 855 N N . PRO A 1 104 ? -11.777 5.416 10.754 1.00 73.25 104 PRO A N 1
ATOM 856 C CA . PRO A 1 104 ? -12.435 6.360 11.657 1.00 73.25 104 PRO A CA 1
ATOM 857 C C . PRO A 1 104 ? -13.879 5.962 11.991 1.00 73.25 104 PRO A C 1
ATOM 859 O O . PRO A 1 104 ? -14.345 6.199 13.107 1.00 73.25 104 PRO A O 1
ATOM 862 N N . GLU A 1 105 ? -14.578 5.338 11.042 1.00 72.31 105 GLU A N 1
ATOM 863 C CA . GLU A 1 105 ? -15.941 4.833 11.192 1.00 72.31 105 GLU A CA 1
ATOM 864 C C . GLU A 1 105 ? -16.030 3.755 12.280 1.00 72.31 105 GLU A C 1
ATOM 866 O O . GLU A 1 105 ? -16.905 3.844 13.146 1.00 72.31 105 GLU A O 1
ATOM 871 N N . ASP A 1 106 ? -15.079 2.816 12.306 1.00 71.12 106 ASP A N 1
ATOM 872 C CA . ASP A 1 106 ? -15.005 1.752 13.317 1.00 71.12 106 ASP A CA 1
ATOM 873 C C . ASP A 1 106 ? -14.834 2.352 14.719 1.00 71.12 106 ASP A C 1
ATOM 875 O O . ASP A 1 106 ? -15.521 1.990 15.679 1.00 71.12 106 ASP A O 1
ATOM 879 N N . SER A 1 107 ? -13.955 3.352 14.831 1.00 75.00 107 SER A N 1
ATOM 880 C CA . SER A 1 107 ? -13.728 4.076 16.086 1.00 75.00 107 SER A CA 1
ATOM 881 C C . SER A 1 107 ? -14.982 4.825 16.547 1.00 75.00 107 SER A C 1
ATOM 883 O O . SER A 1 107 ? -15.287 4.871 17.742 1.00 75.00 107 SER A O 1
ATOM 885 N N . LEU A 1 108 ? -15.742 5.398 15.613 1.00 80.88 108 LEU A N 1
ATOM 886 C CA . LEU A 1 108 ? -16.946 6.169 15.904 1.00 80.88 108 LEU A CA 1
ATOM 887 C C . LEU A 1 108 ? -18.105 5.279 16.376 1.00 80.88 108 LEU A C 1
ATOM 889 O O . LEU A 1 108 ? -18.844 5.675 17.282 1.00 80.88 108 LEU A O 1
ATOM 893 N N . GLU A 1 109 ? -18.256 4.075 15.823 1.00 80.25 109 GLU A N 1
ATOM 894 C CA . GLU A 1 109 ? -19.222 3.087 16.319 1.00 80.25 109 GLU A CA 1
ATOM 895 C C . GLU A 1 109 ? -18.881 2.607 17.731 1.00 80.25 109 GLU A C 1
ATOM 897 O O . GLU A 1 109 ? -19.752 2.594 18.609 1.00 80.25 109 GLU A O 1
ATOM 902 N N . VAL A 1 110 ? -17.606 2.296 17.989 1.00 81.50 110 VAL A N 1
ATOM 903 C CA . VAL A 1 110 ? -17.134 1.908 19.326 1.00 81.50 110 VAL A CA 1
ATOM 904 C C . VAL A 1 110 ? -17.393 3.025 20.340 1.00 81.50 110 VAL A C 1
ATOM 906 O O . VAL A 1 110 ? -17.887 2.766 21.442 1.00 81.50 110 VAL A O 1
ATOM 909 N N . LEU A 1 111 ? -17.112 4.277 19.970 1.00 83.31 111 LEU A N 1
ATOM 910 C CA . LEU A 1 111 ? -17.369 5.437 20.823 1.00 83.31 111 LEU A CA 1
ATOM 911 C C . LEU A 1 111 ? -18.864 5.643 21.079 1.00 83.31 111 LEU A C 1
ATOM 913 O O . LEU A 1 111 ? -19.248 5.875 22.225 1.00 83.31 111 LEU A O 1
ATOM 917 N N . LYS A 1 112 ? -19.722 5.512 20.060 1.00 88.38 112 LYS A N 1
ATOM 918 C CA . LYS A 1 112 ? -21.184 5.588 20.227 1.00 88.38 112 LYS A CA 1
ATOM 919 C C . LYS A 1 112 ? -21.695 4.531 21.197 1.00 88.38 112 LYS A C 1
ATOM 921 O O . LYS A 1 112 ? -22.480 4.856 22.088 1.00 88.38 112 LYS A O 1
ATOM 926 N N . LYS A 1 113 ? -21.218 3.292 21.061 1.00 90.81 113 LYS A N 1
ATOM 927 C CA . LYS A 1 113 ? -21.592 2.193 21.952 1.00 90.81 113 LYS A CA 1
ATOM 928 C C . LYS A 1 113 ? -21.186 2.488 23.397 1.00 90.81 113 LYS A C 1
ATOM 930 O O . LYS A 1 113 ? -22.052 2.488 24.270 1.00 90.81 113 LYS A O 1
ATOM 935 N N . LYS A 1 114 ? -19.921 2.849 23.642 1.00 90.12 114 LYS A N 1
ATOM 936 C CA . LYS A 1 114 ? -19.447 3.227 24.988 1.00 90.12 114 LYS A CA 1
ATOM 937 C C . LYS A 1 114 ? -20.239 4.389 25.582 1.00 90.12 114 LYS A C 1
ATOM 939 O O . LYS A 1 114 ? -20.556 4.374 26.765 1.00 90.12 114 LYS A O 1
ATOM 944 N N . ASN A 1 115 ? -20.580 5.388 24.771 1.00 93.06 115 ASN A N 1
ATOM 945 C CA . ASN A 1 115 ? -21.349 6.537 25.239 1.00 93.06 115 ASN A CA 1
ATOM 946 C C . ASN A 1 115 ? -22.777 6.131 25.650 1.00 93.06 115 ASN A C 1
ATOM 948 O O . ASN A 1 115 ? -23.278 6.583 26.674 1.00 93.06 115 ASN A O 1
ATOM 952 N N . SER A 1 116 ? -23.405 5.214 24.905 1.00 94.50 116 SER A N 1
ATOM 953 C CA . SER A 1 116 ? -24.718 4.666 25.273 1.00 94.50 116 SER A CA 1
ATOM 954 C C . SER A 1 116 ? -24.681 3.854 26.573 1.00 94.50 116 SER A C 1
ATOM 956 O O . SER A 1 116 ? -25.558 4.015 27.417 1.00 94.50 116 SER A O 1
ATOM 958 N N . GLU A 1 117 ? -23.635 3.051 26.785 1.00 93.88 117 GLU A N 1
ATOM 959 C CA . GLU A 1 117 ? -23.439 2.281 28.020 1.00 93.88 117 GLU A CA 1
ATOM 960 C C . GLU A 1 117 ? -23.232 3.210 29.225 1.00 93.88 117 GLU A C 1
ATOM 962 O O . GLU A 1 117 ? -23.862 3.034 30.267 1.00 93.88 117 GLU A O 1
ATOM 967 N N . LEU A 1 118 ? -22.406 4.250 29.071 1.00 93.88 118 LEU A N 1
ATOM 968 C CA . LEU A 1 118 ? -22.190 5.258 30.111 1.00 93.88 118 LEU A CA 1
ATOM 969 C C . LEU A 1 118 ? -23.468 6.031 30.444 1.00 93.88 118 LEU A C 1
ATOM 971 O O . LEU A 1 118 ? -23.702 6.335 31.613 1.00 93.88 118 LEU A O 1
ATOM 975 N N . GLN A 1 119 ? -24.300 6.327 29.444 1.00 94.81 119 GLN A N 1
ATOM 976 C CA . GLN A 1 119 ? -25.577 7.001 29.656 1.00 94.81 119 GLN A CA 1
ATOM 977 C C . GLN A 1 119 ? -26.534 6.138 30.489 1.00 94.81 119 GLN A C 1
ATOM 979 O O . GLN A 1 119 ? -27.128 6.643 31.438 1.00 94.81 119 GLN A O 1
ATOM 984 N N . ILE A 1 120 ? -26.616 4.835 30.199 1.00 96.19 120 ILE A N 1
ATOM 985 C CA . ILE A 1 120 ? -27.420 3.886 30.985 1.00 96.19 120 ILE A CA 1
ATOM 986 C C . ILE A 1 120 ? -26.945 3.864 32.442 1.00 96.19 120 ILE A C 1
ATOM 988 O O . ILE A 1 120 ? -27.751 4.039 33.354 1.00 96.19 120 ILE A O 1
ATOM 992 N N . ILE A 1 121 ? -25.634 3.738 32.669 1.00 95.56 121 ILE A N 1
ATOM 993 C CA . ILE A 1 121 ? -25.059 3.737 34.023 1.00 95.56 121 ILE A CA 1
ATOM 994 C C . ILE A 1 121 ? -25.363 5.055 34.752 1.00 95.56 121 ILE A C 1
ATOM 996 O O . ILE A 1 121 ? -25.710 5.056 35.935 1.00 95.56 121 ILE A O 1
ATOM 1000 N N . ALA A 1 122 ? -25.244 6.192 34.064 1.00 94.88 122 ALA A N 1
ATOM 1001 C CA . ALA A 1 122 ? -25.539 7.498 34.644 1.00 94.88 122 ALA A CA 1
ATOM 1002 C C . ALA A 1 122 ? -27.016 7.629 35.051 1.00 94.88 122 ALA A C 1
ATOM 1004 O O . ALA A 1 122 ? -27.312 8.194 36.107 1.00 94.88 122 ALA A O 1
ATOM 1005 N N . ASP A 1 123 ? -27.934 7.097 34.246 1.00 95.81 123 ASP A N 1
ATOM 1006 C CA . ASP A 1 123 ? -29.366 7.134 34.534 1.00 95.81 123 ASP A CA 1
ATOM 1007 C C . ASP A 1 123 ? -29.737 6.195 35.694 1.00 95.81 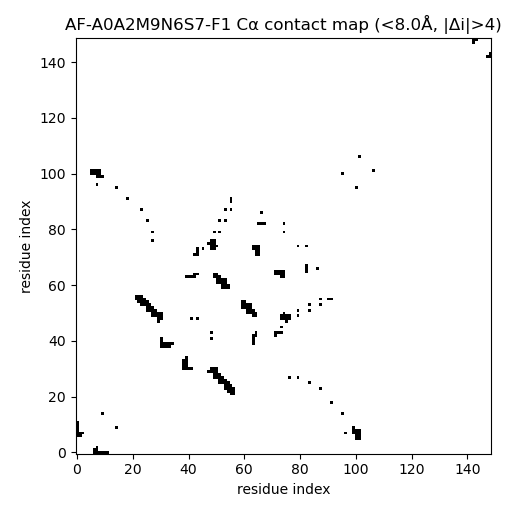123 ASP A C 1
ATOM 1009 O O . ASP A 1 123 ? -30.488 6.600 36.586 1.00 95.81 123 ASP A O 1
ATOM 1013 N N . GLU A 1 124 ? -29.133 5.006 35.775 1.00 95.44 124 GLU A N 1
ATOM 1014 C CA . GLU A 1 124 ? -29.278 4.098 36.923 1.00 95.44 124 GLU A CA 1
ATOM 1015 C C . GLU A 1 124 ? -28.780 4.732 38.232 1.00 95.44 124 GLU A C 1
ATOM 1017 O O . GLU A 1 124 ? -29.445 4.652 39.270 1.00 95.44 124 GLU A O 1
ATOM 1022 N N . LEU A 1 125 ? -27.626 5.408 38.196 1.00 94.44 125 LEU A N 1
ATOM 1023 C CA . LEU A 1 125 ? -27.079 6.109 39.360 1.00 94.44 125 LEU A CA 1
ATOM 1024 C C . LEU A 1 125 ? -27.970 7.274 39.799 1.00 94.44 125 LEU A C 1
ATOM 1026 O O . LEU A 1 125 ? -28.178 7.464 40.998 1.00 94.44 125 LEU A O 1
ATOM 1030 N N . LYS A 1 126 ? -28.530 8.036 38.851 1.00 95.38 126 LYS A N 1
ATOM 1031 C CA . LYS A 1 126 ? -29.495 9.101 39.163 1.00 95.38 126 LYS A CA 1
ATOM 1032 C C . LYS A 1 126 ? -30.745 8.546 39.833 1.00 95.38 126 LYS A C 1
ATOM 1034 O O . LYS A 1 126 ? -31.174 9.105 40.839 1.00 95.38 126 LYS A O 1
ATOM 1039 N N . GLN A 1 127 ? -31.302 7.452 39.314 1.00 94.12 127 GLN A N 1
ATOM 1040 C CA . GLN A 1 127 ? -32.477 6.811 39.907 1.00 94.12 127 GLN A CA 1
ATOM 1041 C C . GLN A 1 127 ? -32.194 6.307 41.325 1.00 94.12 127 GLN A C 1
ATOM 1043 O O . GLN A 1 127 ? -32.982 6.567 42.232 1.00 94.12 127 GLN A O 1
ATOM 1048 N N . ARG A 1 128 ? -31.047 5.651 41.550 1.00 92.75 128 ARG A N 1
ATOM 1049 C CA . ARG A 1 128 ? -30.633 5.222 42.896 1.00 92.75 128 ARG A CA 1
ATOM 1050 C C . ARG A 1 128 ? -30.463 6.388 43.861 1.00 92.75 128 ARG A C 1
ATOM 1052 O O . ARG A 1 128 ? -30.916 6.295 44.997 1.00 92.75 128 ARG A O 1
ATOM 1059 N N . ASN A 1 129 ? -29.831 7.473 43.421 1.00 93.00 129 ASN A N 1
ATOM 1060 C CA . ASN A 1 129 ? -29.645 8.650 44.263 1.00 93.00 129 ASN A CA 1
ATOM 1061 C C . ASN 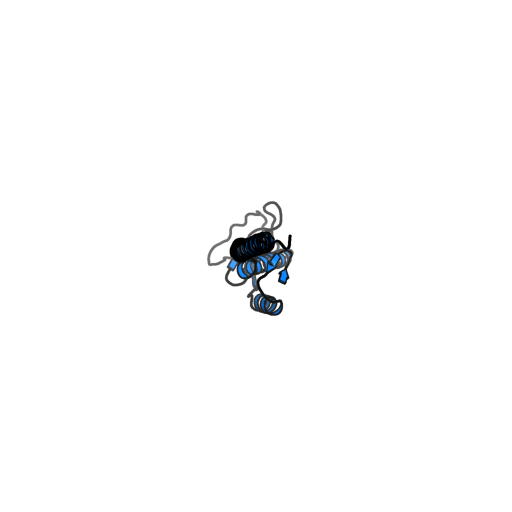A 1 129 ? -30.977 9.305 44.640 1.00 93.00 129 ASN A C 1
ATOM 1063 O O . ASN A 1 129 ? -31.135 9.699 45.791 1.00 93.00 129 ASN A O 1
ATOM 1067 N N . ALA A 1 130 ? -31.927 9.393 43.705 1.00 93.12 130 ALA A N 1
ATOM 1068 C CA . ALA A 1 130 ? -33.263 9.911 43.991 1.00 93.12 130 ALA A CA 1
ATOM 1069 C C . ALA A 1 130 ? -33.988 9.040 45.029 1.00 93.12 130 ALA A C 1
ATOM 1071 O O . ALA A 1 130 ? -34.451 9.557 46.039 1.00 93.12 130 ALA A O 1
ATOM 1072 N N . ALA A 1 131 ? -33.978 7.714 44.848 1.00 92.00 131 ALA A N 1
ATOM 1073 C CA . ALA A 1 131 ? -34.583 6.786 45.804 1.00 92.00 131 ALA A CA 1
ATOM 1074 C C . ALA A 1 131 ? -33.963 6.904 47.210 1.00 92.00 131 ALA A C 1
ATOM 1076 O O . ALA A 1 131 ? -34.677 6.935 48.205 1.00 92.00 131 ALA A O 1
ATOM 1077 N N . MET A 1 132 ? -32.636 7.042 47.302 1.00 92.00 132 MET A N 1
ATOM 1078 C CA . MET A 1 132 ? -31.965 7.253 48.588 1.00 92.00 132 MET A CA 1
ATOM 1079 C C . MET A 1 132 ? -32.327 8.589 49.247 1.00 92.00 132 MET A C 1
ATOM 1081 O O . MET A 1 132 ? -32.400 8.655 50.473 1.00 92.00 132 MET A O 1
ATOM 1085 N N . GLN A 1 133 ? -32.511 9.657 48.466 1.00 91.69 133 GLN A N 1
ATOM 1086 C CA . GLN A 1 133 ? -32.946 10.951 48.998 1.00 91.69 133 GLN A CA 1
ATOM 1087 C C . GLN A 1 133 ? -34.378 10.881 49.534 1.00 91.69 133 GLN A C 1
ATOM 1089 O O . GLN A 1 133 ? -34.638 11.405 50.616 1.00 91.69 133 GLN A O 1
ATOM 1094 N N . ASP A 1 134 ? -35.272 10.190 48.826 1.00 90.44 134 ASP A N 1
ATOM 1095 C CA . ASP A 1 134 ? -36.649 9.968 49.273 1.00 90.44 134 ASP A CA 1
ATOM 1096 C C . ASP A 1 134 ? -36.684 9.147 50.574 1.00 90.44 134 ASP A C 1
ATOM 1098 O O . ASP A 1 134 ? -37.362 9.529 51.530 1.00 90.44 134 ASP A O 1
ATOM 1102 N N . ASP A 1 135 ? -35.882 8.080 50.666 1.00 90.69 135 ASP A N 1
ATOM 1103 C CA . ASP A 1 135 ? -35.746 7.278 51.888 1.00 90.69 135 ASP A CA 1
ATOM 1104 C C . ASP A 1 135 ? -35.225 8.117 53.069 1.00 90.69 135 ASP A C 1
ATOM 1106 O O . ASP A 1 135 ? -35.722 8.010 54.193 1.00 90.69 135 ASP A O 1
ATOM 1110 N N . GLN A 1 136 ? -34.234 8.986 52.834 1.00 89.62 136 GLN A N 1
ATOM 1111 C CA . GLN A 1 136 ? -33.710 9.895 53.859 1.00 89.62 136 GLN A CA 1
ATOM 1112 C C . GLN A 1 136 ? -34.766 10.895 54.336 1.00 89.62 136 GLN A C 1
ATOM 1114 O O . GLN A 1 136 ? -34.859 11.149 55.540 1.00 89.62 136 GLN A O 1
ATOM 1119 N N . LEU A 1 137 ? -35.560 11.445 53.415 1.00 90.06 137 LEU A N 1
ATOM 1120 C CA . LEU A 1 137 ? -36.639 12.372 53.743 1.00 90.06 137 LEU A CA 1
ATOM 1121 C C . LEU A 1 137 ? -37.710 11.678 54.592 1.00 90.06 137 LEU A C 1
ATOM 1123 O O . LEU A 1 137 ? -38.090 12.201 55.637 1.00 90.06 137 LEU A O 1
ATOM 1127 N N . PHE A 1 138 ? -38.114 10.466 54.209 1.00 90.50 138 PHE A N 1
ATOM 1128 C CA . PHE A 1 138 ? -39.073 9.666 54.968 1.00 90.50 138 PHE A CA 1
ATOM 1129 C C . PHE A 1 138 ? -38.588 9.378 56.398 1.00 90.50 138 PHE A C 1
ATOM 1131 O O . PHE A 1 138 ? -39.344 9.519 57.361 1.00 90.50 138 PHE A O 1
ATOM 1138 N N . ILE A 1 139 ? -37.312 9.013 56.564 1.00 89.12 139 ILE A N 1
ATOM 1139 C CA . ILE A 1 139 ? -36.721 8.778 57.889 1.00 89.12 139 ILE A CA 1
ATOM 1140 C C . ILE A 1 139 ? -36.721 10.067 58.724 1.00 89.12 139 ILE A C 1
ATOM 1142 O O . ILE A 1 139 ? -37.070 10.025 59.904 1.00 89.12 139 ILE A O 1
ATOM 1146 N N . LEU A 1 140 ? -36.355 11.208 58.133 1.00 88.06 140 LEU A N 1
ATOM 1147 C CA . LEU A 1 140 ? -36.368 12.507 58.813 1.00 88.06 140 LEU A CA 1
ATOM 1148 C C . LEU A 1 140 ? -37.777 12.897 59.278 1.00 88.06 140 LEU A C 1
ATOM 1150 O O . LEU A 1 140 ? -37.945 13.310 60.425 1.00 88.06 140 LEU A O 1
ATOM 1154 N N 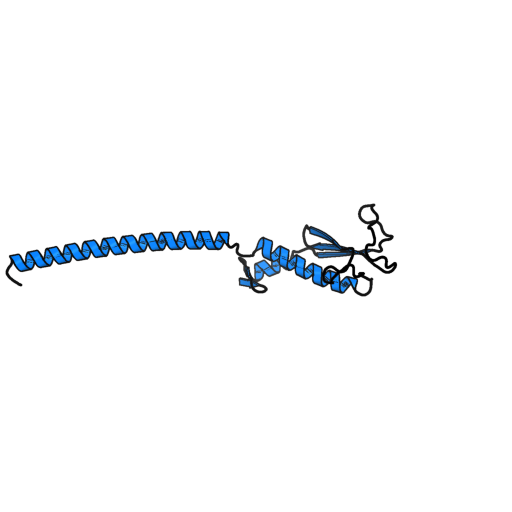. GLU A 1 141 ? -38.789 12.717 58.428 1.00 87.69 141 GLU A N 1
ATOM 1155 C CA . GLU A 1 141 ? -40.190 12.977 58.779 1.00 87.69 141 GLU A CA 1
ATOM 1156 C C . GLU A 1 141 ? -40.672 12.066 59.917 1.00 87.69 141 GLU A C 1
ATOM 1158 O O . GLU A 1 141 ? -41.309 12.530 60.869 1.00 87.69 141 GLU A O 1
ATOM 1163 N N . ALA A 1 142 ? -40.328 10.777 59.873 1.00 87.44 142 ALA A N 1
ATOM 1164 C CA . ALA A 1 142 ? -40.678 9.824 60.922 1.00 87.44 142 ALA A CA 1
ATOM 1165 C C . ALA A 1 142 ? -40.024 10.175 62.271 1.00 87.44 142 ALA A C 1
ATOM 1167 O O . ALA A 1 142 ? -40.684 10.129 63.311 1.00 87.44 142 ALA A O 1
ATOM 1168 N N . LEU A 1 143 ? -38.746 10.565 62.261 1.00 85.81 143 LEU A N 1
ATOM 1169 C CA . LEU A 1 143 ? -38.012 10.979 63.459 1.00 85.81 143 LEU A CA 1
ATOM 1170 C C . LEU A 1 143 ? -38.565 12.279 64.068 1.00 85.81 143 LEU A C 1
ATOM 1172 O O . LEU A 1 143 ? -38.704 12.352 65.292 1.00 85.81 143 LEU A O 1
ATOM 1176 N N . ALA A 1 144 ? -38.931 13.258 63.233 1.00 84.81 144 ALA A N 1
ATOM 1177 C CA . ALA A 1 144 ? -39.574 14.497 63.674 1.00 84.81 144 ALA A CA 1
ATOM 1178 C C . ALA A 1 144 ? -40.955 14.226 64.299 1.00 84.81 144 ALA A C 1
ATOM 1180 O O . ALA A 1 144 ? -41.298 14.764 65.350 1.00 84.81 144 ALA A O 1
ATOM 1181 N N . THR A 1 145 ? -41.737 13.322 63.699 1.00 86.12 145 THR A N 1
ATOM 1182 C CA . THR A 1 145 ? -43.059 12.926 64.221 1.00 86.12 145 THR A CA 1
ATOM 1183 C C . THR A 1 145 ? -42.949 12.180 65.557 1.00 86.12 145 THR A C 1
ATOM 1185 O O . THR A 1 145 ? -43.816 12.310 66.420 1.00 86.12 145 THR A O 1
ATOM 1188 N N . ALA A 1 146 ? -41.867 11.423 65.754 1.00 84.50 146 ALA A N 1
ATOM 1189 C CA . ALA A 1 146 ? -41.561 10.733 67.005 1.00 84.50 146 ALA A CA 1
ATOM 1190 C C . ALA A 1 146 ? -40.954 11.647 68.094 1.00 84.50 146 ALA A C 1
ATOM 1192 O O . ALA A 1 146 ? -40.765 11.187 69.221 1.00 84.50 146 ALA A O 1
ATOM 1193 N N . GLY A 1 147 ? -40.647 12.915 67.785 1.00 71.06 147 GLY A N 1
ATOM 1194 C CA . GLY A 1 147 ? -40.070 13.888 68.723 1.00 71.06 147 GLY A CA 1
ATOM 1195 C C . GLY A 1 147 ? -38.613 13.612 69.115 1.00 71.06 147 GLY A C 1
ATOM 1196 O O . GLY A 1 147 ? -38.180 14.032 70.187 1.00 71.06 147 GLY A O 1
ATOM 1197 N N . ILE A 1 148 ? -37.877 12.861 68.288 1.00 77.75 148 ILE A N 1
ATOM 1198 C CA . ILE A 1 148 ? -36.463 12.502 68.518 1.00 77.75 148 ILE A CA 1
ATOM 1199 C C . ILE A 1 148 ? -35.523 13.631 68.065 1.00 77.75 148 ILE A C 1
ATOM 1201 O O . ILE A 1 148 ? -34.431 13.791 68.615 1.00 77.75 148 ILE A O 1
ATOM 1205 N N . ILE A 1 149 ? -35.966 14.412 67.084 1.00 62.88 149 ILE A N 1
ATOM 1206 C CA . ILE A 1 149 ? -35.331 15.617 66.541 1.00 62.88 149 ILE A CA 1
ATOM 1207 C C . ILE A 1 149 ? -36.395 16.669 66.254 1.00 62.88 149 ILE A C 1
ATOM 1209 O O . ILE A 1 149 ? -37.569 16.276 66.068 1.00 62.88 149 ILE A O 1
#

pLDDT: mean 91.17, std 5.67, range [62.88, 97.06]

Solvent-accessible surface area (backbone atoms only — not comparable to full-atom values): 8573 Å² total; per-residue (Å²): 78,79,54,96,92,40,55,32,75,55,55,72,67,58,51,48,54,51,59,74,66,47,50,74,48,74,50,78,42,50,52,90,43,64,59,97,87,37,72,52,79,68,80,53,80,52,89,72,33,25,30,36,38,43,29,56,58,95,45,76,46,78,43,58,39,41,88,89,51,92,66,73,41,69,24,30,86,88,51,38,60,63,56,48,54,54,49,51,50,56,50,49,51,50,53,49,43,76,74,29,44,68,50,73,67,60,54,50,53,53,50,52,51,53,50,54,54,51,49,52,54,52,51,53,51,52,53,51,51,51,53,51,50,52,53,51,50,53,52,52,53,52,37,43,75,70,66,79,94

Sequence (149 aa):
MEYKGRELICTEEELQQFIDGLTIMHQVYKFTDKFNGQFIHNPTGNENARYYVLQVGDRTFLQPHAPFEMGIVPITEENALEYIERHADELTDMVIFEKFAVQPEDSLEVLKKKNSELQIIADELKQRNAAMQDDQLFILEALATAGII